Protein AF-X1BWF1-F1 (afdb_monomer_lite)

pLDDT: mean 77.94, std 10.77, range [49.5, 93.62]

Radius of gyration: 13.44 Å; chains: 1; bounding box: 38×21×34 Å

Structure (mmCIF, N/CA/C/O backbone):
data_AF-X1BWF1-F1
#
_entry.id   AF-X1BWF1-F1
#
loop_
_atom_site.group_PDB
_atom_site.id
_atom_site.type_symbol
_atom_site.label_atom_id
_atom_site.label_alt_id
_atom_site.label_comp_id
_atom_site.label_asym_id
_atom_site.label_entity_id
_atom_site.label_seq_id
_atom_site.pdbx_PDB_ins_code
_atom_site.Cartn_x
_atom_site.Cartn_y
_atom_site.Cartn_z
_atom_site.occupancy
_atom_site.B_iso_or_equiv
_atom_site.auth_seq_id
_atom_site.auth_comp_id
_atom_site.auth_asym_id
_atom_site.auth_atom_id
_atom_site.pdbx_PDB_model_num
ATOM 1 N N . ASP A 1 1 ? -9.035 3.650 15.582 1.00 63.12 1 ASP A N 1
ATOM 2 C CA . ASP A 1 1 ? -8.959 5.000 14.991 1.00 63.12 1 ASP A CA 1
ATOM 3 C C . ASP A 1 1 ? -7.590 5.301 14.422 1.00 63.12 1 ASP A C 1
ATOM 5 O O . ASP A 1 1 ? -7.476 5.242 13.208 1.00 63.12 1 ASP A O 1
ATOM 9 N N . LYS A 1 2 ? -6.529 5.372 15.235 1.00 66.12 2 LYS A N 1
ATOM 10 C CA . LYS A 1 2 ? -5.144 5.629 14.778 1.00 66.12 2 LYS A CA 1
ATOM 11 C C . LYS A 1 2 ? -4.672 4.845 13.533 1.00 66.12 2 LYS A C 1
ATOM 13 O O . LYS A 1 2 ? -4.086 5.429 12.631 1.00 66.12 2 LYS A O 1
ATOM 18 N N . GLN A 1 3 ? -4.930 3.533 13.449 1.00 64.19 3 GLN A N 1
ATOM 19 C CA . GLN A 1 3 ? -4.507 2.731 12.285 1.00 64.19 3 GLN A CA 1
ATOM 20 C C . GLN A 1 3 ? -5.254 3.084 10.990 1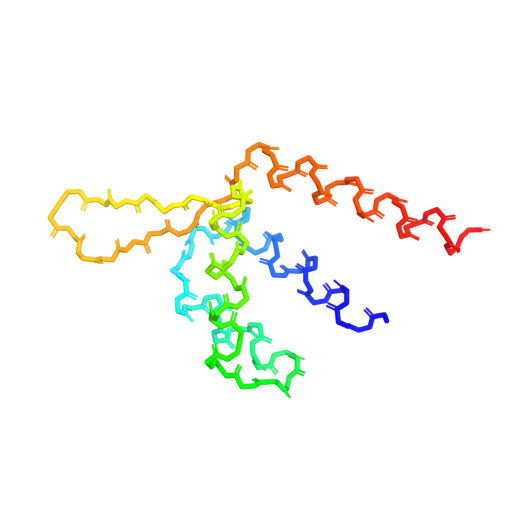.00 64.19 3 GLN A C 1
ATOM 22 O O . GLN A 1 3 ? -4.686 2.987 9.906 1.00 64.19 3 GLN A O 1
ATOM 27 N N . LYS A 1 4 ? -6.524 3.489 11.105 1.00 67.12 4 LYS A N 1
ATOM 28 C CA . LYS A 1 4 ? -7.332 3.907 9.958 1.00 67.12 4 LYS A CA 1
ATOM 29 C C . LYS A 1 4 ? -6.820 5.246 9.447 1.00 67.12 4 LYS A C 1
ATOM 31 O O . LYS A 1 4 ? -6.533 5.347 8.264 1.00 67.12 4 LYS A O 1
ATOM 36 N N . ASP A 1 5 ? -6.609 6.216 10.334 1.00 66.56 5 ASP A N 1
ATOM 37 C CA . ASP A 1 5 ? -6.118 7.550 9.962 1.00 66.56 5 ASP A CA 1
ATOM 38 C C . ASP A 1 5 ? -4.782 7.483 9.213 1.00 66.56 5 ASP A C 1
ATOM 40 O O . ASP A 1 5 ? -4.633 8.081 8.150 1.00 66.56 5 ASP A O 1
ATOM 44 N N . ILE A 1 6 ? -3.852 6.650 9.687 1.00 66.12 6 ILE A N 1
ATOM 45 C CA . ILE A 1 6 ? -2.553 6.451 9.032 1.00 66.12 6 ILE A CA 1
ATOM 46 C C . ILE A 1 6 ? -2.689 5.747 7.671 1.00 66.12 6 ILE A C 1
ATOM 48 O O . ILE A 1 6 ? -1.975 6.086 6.727 1.00 66.12 6 ILE A O 1
ATOM 52 N N . PHE A 1 7 ? -3.633 4.811 7.519 1.00 67.62 7 PHE A N 1
ATOM 53 C CA . PHE A 1 7 ? -3.961 4.257 6.203 1.00 67.62 7 PHE A CA 1
ATOM 54 C C . PHE A 1 7 ? -4.458 5.355 5.246 1.00 67.62 7 PHE A C 1
ATOM 56 O O . PHE A 1 7 ? -3.983 5.428 4.110 1.00 67.62 7 PHE A O 1
ATOM 63 N N . PHE A 1 8 ? -5.350 6.248 5.700 1.00 66.38 8 PHE A N 1
ATOM 64 C CA . PHE A 1 8 ? -5.865 7.331 4.856 1.00 66.38 8 PHE A CA 1
ATOM 65 C C . PHE A 1 8 ? -4.788 8.364 4.491 1.00 66.38 8 PHE A C 1
ATOM 67 O O . PHE A 1 8 ? -4.766 8.855 3.359 1.00 66.38 8 PHE A O 1
ATOM 74 N N . GLU A 1 9 ? -3.882 8.685 5.414 1.00 66.19 9 GLU A N 1
ATOM 75 C CA . GLU A 1 9 ? -2.746 9.576 5.156 1.00 66.19 9 GLU A CA 1
ATOM 76 C C . GLU A 1 9 ? -1.725 8.957 4.196 1.00 66.19 9 GLU A C 1
ATOM 78 O O . GLU A 1 9 ? -1.283 9.623 3.256 1.00 66.19 9 GLU A O 1
ATOM 83 N N . GLY A 1 10 ? -1.399 7.673 4.375 1.00 62.41 10 GLY A N 1
ATOM 84 C CA . GLY A 1 10 ? -0.522 6.930 3.469 1.00 62.41 10 GLY A CA 1
ATOM 85 C C . GLY A 1 10 ? -1.086 6.844 2.049 1.00 62.41 10 GLY A C 1
ATOM 86 O O . GLY A 1 10 ? -0.338 6.949 1.076 1.00 62.41 10 GLY A O 1
ATOM 87 N N . TYR A 1 11 ? -2.409 6.736 1.918 1.00 66.81 11 TYR A N 1
ATOM 88 C CA . TYR A 1 11 ? -3.089 6.741 0.625 1.00 66.81 11 TYR A CA 1
ATOM 89 C C . TYR A 1 11 ? -3.046 8.124 -0.056 1.00 66.81 11 TYR A C 1
ATOM 91 O O . TYR A 1 11 ? -2.617 8.228 -1.205 1.00 66.81 11 TYR A O 1
ATOM 99 N N . ARG A 1 12 ? -3.360 9.218 0.663 1.00 65.38 12 ARG A N 1
ATOM 100 C CA . ARG A 1 12 ? -3.200 10.600 0.141 1.00 65.38 12 ARG A CA 1
ATOM 101 C C . ARG A 1 12 ? -1.756 10.926 -0.236 1.00 65.38 12 ARG A C 1
ATOM 103 O O . ARG A 1 12 ? -1.507 11.748 -1.119 1.00 65.38 12 ARG A O 1
ATOM 110 N N . PHE A 1 13 ? -0.785 10.318 0.444 1.00 64.31 13 PHE A N 1
ATOM 111 C CA . PHE A 1 13 ? 0.624 10.485 0.107 1.00 64.31 13 PHE A CA 1
ATOM 112 C C . PHE A 1 13 ? 0.941 9.935 -1.291 1.00 64.31 13 PHE A C 1
ATOM 114 O O . PHE A 1 13 ? 1.663 10.597 -2.033 1.00 64.31 13 PHE A O 1
ATOM 121 N N . LEU A 1 14 ? 0.372 8.788 -1.680 1.00 62.31 14 LEU A N 1
ATOM 122 C CA . LEU A 1 14 ? 0.534 8.219 -3.026 1.00 62.31 14 LEU A CA 1
ATOM 123 C C . LEU A 1 14 ? -0.125 9.073 -4.108 1.00 62.31 14 LEU A C 1
ATOM 125 O O . LEU A 1 14 ? 0.483 9.287 -5.155 1.00 62.31 14 LEU A O 1
ATOM 129 N N . GLU A 1 15 ? -1.320 9.598 -3.829 1.00 58.12 15 GLU A N 1
ATOM 130 C CA . GLU A 1 15 ? -2.048 10.498 -4.732 1.00 58.12 15 GLU A CA 1
ATOM 131 C C . GLU A 1 15 ? -1.223 11.764 -5.042 1.00 58.12 15 GLU A C 1
ATOM 133 O O . GLU A 1 15 ? -1.136 12.212 -6.184 1.00 58.12 15 GLU A O 1
ATOM 138 N N . ARG A 1 16 ? -0.543 12.322 -4.028 1.00 59.00 16 ARG A N 1
ATOM 139 C CA . ARG A 1 16 ? 0.235 13.570 -4.153 1.00 59.00 16 ARG A CA 1
ATOM 140 C C . ARG A 1 16 ? 1.686 13.370 -4.583 1.00 59.00 16 ARG A C 1
ATOM 142 O O . ARG A 1 16 ? 2.286 14.272 -5.166 1.00 59.00 16 ARG A O 1
ATOM 149 N N . ARG A 1 17 ? 2.297 12.240 -4.227 1.00 63.34 17 ARG A N 1
ATOM 150 C CA . ARG A 1 17 ? 3.724 11.964 -4.417 1.00 63.34 17 ARG A CA 1
ATOM 151 C C . ARG A 1 17 ? 3.896 10.519 -4.862 1.00 63.34 17 ARG A C 1
ATOM 153 O O . ARG A 1 17 ? 4.057 9.617 -4.045 1.00 63.34 17 ARG A O 1
ATOM 160 N N . ARG A 1 18 ? 3.936 10.330 -6.182 1.00 72.56 18 ARG A N 1
ATOM 161 C CA . ARG A 1 18 ? 4.485 9.139 -6.850 1.00 72.56 18 ARG A CA 1
ATOM 162 C C . ARG A 1 18 ? 5.693 8.602 -6.061 1.00 72.56 18 ARG A C 1
ATOM 164 O O . ARG A 1 18 ? 6.737 9.251 -6.032 1.00 72.56 18 ARG A O 1
ATOM 171 N N . THR A 1 19 ? 5.554 7.453 -5.396 1.00 81.69 19 THR A N 1
ATOM 172 C CA . THR A 1 19 ? 6.578 6.901 -4.485 1.00 81.69 19 THR A CA 1
ATOM 173 C C . THR A 1 19 ? 6.833 5.423 -4.765 1.00 81.69 19 THR A C 1
ATOM 175 O O . THR A 1 19 ? 6.062 4.781 -5.466 1.00 81.69 19 THR A O 1
ATOM 178 N N . SER A 1 20 ? 7.929 4.857 -4.261 1.00 87.19 20 SER A N 1
ATOM 179 C CA . SER A 1 20 ? 8.194 3.420 -4.384 1.00 87.19 20 SER A CA 1
ATOM 180 C C . SER A 1 20 ? 7.507 2.631 -3.268 1.00 87.19 20 SER A C 1
ATOM 182 O O . SER A 1 20 ? 7.252 3.151 -2.180 1.00 87.19 20 SER A O 1
ATOM 184 N N . LEU A 1 21 ? 7.270 1.341 -3.510 1.00 86.31 21 LEU A N 1
ATOM 185 C CA . LEU A 1 21 ? 6.678 0.432 -2.525 1.00 86.31 21 LEU A CA 1
ATOM 186 C C . LEU A 1 21 ? 7.502 0.354 -1.228 1.00 86.31 21 LEU A C 1
ATOM 188 O O . LEU A 1 21 ? 6.934 0.385 -0.140 1.00 86.31 21 LEU A O 1
ATOM 192 N N . ASN A 1 22 ? 8.836 0.305 -1.328 1.00 88.75 22 ASN A N 1
ATOM 193 C CA . ASN A 1 22 ? 9.705 0.300 -0.147 1.00 88.75 22 ASN A CA 1
ATOM 194 C C . ASN A 1 22 ? 9.591 1.617 0.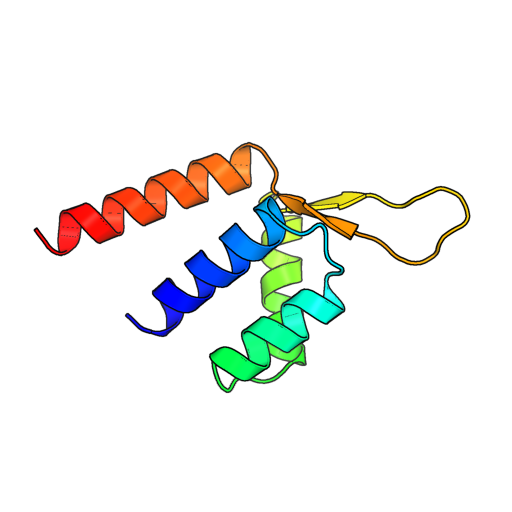629 1.00 88.75 22 ASN A C 1
ATOM 196 O O . ASN A 1 22 ? 9.452 1.594 1.846 1.00 88.75 22 ASN A O 1
ATOM 200 N N . ARG A 1 23 ? 9.589 2.763 -0.064 1.00 86.69 23 ARG A N 1
ATOM 201 C CA . ARG A 1 23 ? 9.503 4.064 0.603 1.00 86.69 23 ARG A CA 1
ATOM 202 C C . ARG A 1 23 ? 8.160 4.261 1.304 1.00 86.69 23 ARG A C 1
ATOM 204 O O . ARG A 1 23 ? 8.116 4.809 2.399 1.00 86.69 23 ARG A O 1
ATOM 211 N N . LEU A 1 24 ? 7.072 3.800 0.691 1.00 85.44 24 LEU A N 1
ATOM 212 C CA . LEU A 1 24 ? 5.760 3.798 1.331 1.00 85.44 24 LEU A CA 1
ATOM 213 C C . LEU A 1 24 ? 5.739 2.888 2.567 1.00 85.44 24 LEU A C 1
ATOM 215 O O . LEU A 1 24 ? 5.233 3.289 3.612 1.00 85.44 24 LEU A O 1
ATOM 219 N N . ALA A 1 25 ? 6.321 1.690 2.461 1.00 88.94 25 ALA A N 1
ATOM 220 C CA . ALA A 1 25 ? 6.408 0.759 3.579 1.00 88.94 25 ALA A CA 1
ATOM 221 C C . ALA A 1 25 ? 7.204 1.342 4.754 1.00 88.94 25 ALA A C 1
ATOM 223 O O . ALA A 1 25 ? 6.759 1.210 5.887 1.00 88.94 25 ALA A O 1
ATOM 224 N N . GLU A 1 26 ? 8.315 2.042 4.501 1.00 89.62 26 GLU A N 1
ATOM 225 C CA . GLU A 1 26 ? 9.076 2.758 5.537 1.00 89.62 26 GLU A CA 1
ATOM 226 C C . GLU A 1 26 ? 8.201 3.776 6.279 1.00 89.62 26 GLU A C 1
ATOM 228 O O . GLU A 1 26 ? 8.106 3.715 7.503 1.00 89.62 26 GLU A O 1
ATOM 233 N N . ILE A 1 27 ? 7.524 4.669 5.547 1.00 85.62 27 ILE A N 1
ATOM 234 C CA . ILE A 1 27 ? 6.699 5.738 6.134 1.00 85.62 27 ILE A CA 1
ATOM 235 C C . ILE A 1 27 ? 5.590 5.150 7.012 1.00 85.62 27 ILE A C 1
ATOM 237 O O . ILE A 1 27 ? 5.455 5.532 8.173 1.00 85.62 27 ILE A O 1
ATOM 241 N N . ILE A 1 28 ? 4.827 4.196 6.474 1.00 83.81 28 ILE A N 1
ATOM 242 C CA . ILE A 1 28 ? 3.692 3.602 7.188 1.00 83.81 28 ILE A CA 1
ATOM 243 C C . ILE A 1 28 ? 4.178 2.785 8.392 1.00 83.81 28 ILE A C 1
ATOM 245 O O . ILE A 1 28 ? 3.595 2.888 9.470 1.00 83.81 28 ILE A O 1
ATOM 249 N N . SER A 1 29 ? 5.262 2.016 8.238 1.00 87.25 29 SER A N 1
ATOM 250 C CA . SER A 1 29 ? 5.829 1.209 9.328 1.00 87.25 29 SER A CA 1
ATOM 251 C C . SER A 1 29 ? 6.253 2.070 10.520 1.00 87.25 29 SER A C 1
ATOM 253 O O . SER A 1 29 ? 5.939 1.730 11.658 1.00 87.25 29 SER A O 1
ATOM 255 N N . ALA A 1 30 ? 6.866 3.230 10.253 1.00 86.88 30 ALA A N 1
ATOM 256 C CA . ALA A 1 30 ? 7.291 4.177 11.277 1.00 86.88 30 ALA A CA 1
ATOM 257 C C . ALA A 1 30 ? 6.108 4.866 11.979 1.00 86.88 30 ALA A C 1
ATOM 259 O O . ALA A 1 30 ? 6.157 5.097 13.182 1.00 86.88 30 ALA A O 1
ATOM 260 N N . GLN A 1 31 ? 5.034 5.186 11.251 1.00 83.25 31 GLN A N 1
ATOM 261 C CA . GLN A 1 31 ? 3.844 5.825 11.828 1.00 83.25 31 GLN A CA 1
ATOM 262 C C . GLN A 1 31 ? 2.998 4.860 12.674 1.00 83.25 31 GLN A C 1
ATOM 264 O O . GLN A 1 31 ? 2.402 5.265 13.677 1.00 83.25 31 GLN A O 1
ATOM 269 N N . LEU A 1 32 ? 2.925 3.590 12.263 1.00 78.62 32 LEU A N 1
ATOM 270 C CA . LEU A 1 32 ? 2.126 2.556 12.925 1.00 78.62 32 LEU A CA 1
ATOM 271 C C . LEU A 1 32 ? 2.876 1.779 14.007 1.00 78.62 32 LEU A C 1
ATOM 273 O O . LEU A 1 32 ? 2.226 1.021 14.721 1.00 78.62 32 LEU A O 1
ATOM 277 N N . ASP A 1 33 ? 4.193 1.965 14.123 1.00 84.25 33 ASP A N 1
ATOM 278 C CA . ASP A 1 33 ? 5.066 1.163 14.988 1.00 84.25 33 ASP A CA 1
ATOM 279 C C . ASP A 1 33 ? 4.895 -0.349 14.732 1.00 84.25 33 ASP A C 1
ATOM 281 O O . ASP A 1 33 ? 4.677 -1.165 15.626 1.00 84.25 33 ASP A O 1
ATOM 285 N N . ILE A 1 34 ? 4.919 -0.723 13.449 1.00 86.00 34 ILE A N 1
ATOM 286 C CA . ILE A 1 34 ? 4.842 -2.115 12.986 1.00 86.00 34 ILE A CA 1
ATOM 287 C C . ILE A 1 34 ? 6.054 -2.439 12.121 1.00 86.00 34 ILE A C 1
ATOM 289 O O . ILE A 1 34 ? 6.669 -1.559 11.524 1.00 86.00 34 ILE A O 1
ATOM 293 N N . SER A 1 35 ? 6.380 -3.724 11.982 1.00 93.62 35 SER A N 1
ATOM 294 C CA . SER A 1 35 ? 7.541 -4.113 11.179 1.00 93.62 35 SER A CA 1
ATOM 295 C C . SER A 1 35 ? 7.417 -3.677 9.709 1.00 93.62 35 SER A C 1
ATOM 297 O O . SER A 1 35 ? 6.354 -3.775 9.077 1.00 93.62 35 SER A O 1
ATOM 299 N N . PHE A 1 36 ? 8.546 -3.255 9.142 1.00 91.50 36 PHE A N 1
ATOM 300 C CA . PHE A 1 36 ? 8.672 -2.916 7.726 1.00 91.50 36 PHE A CA 1
ATOM 301 C C . PHE A 1 36 ? 8.218 -4.062 6.809 1.00 91.50 36 PHE A C 1
ATOM 303 O O . PHE A 1 36 ? 7.492 -3.827 5.845 1.00 91.50 36 PHE A O 1
ATOM 310 N N . SER A 1 37 ? 8.596 -5.308 7.118 1.00 92.62 37 SER A N 1
ATOM 311 C CA . SER A 1 37 ? 8.239 -6.494 6.326 1.00 92.62 37 SER A CA 1
ATOM 312 C C . SER A 1 37 ? 6.727 -6.720 6.270 1.00 92.62 37 SER A C 1
ATOM 314 O O . SER A 1 37 ? 6.182 -6.892 5.178 1.00 92.62 37 SER A O 1
ATOM 316 N N . THR A 1 38 ? 6.036 -6.638 7.410 1.00 90.38 38 THR A N 1
ATOM 317 C CA . THR A 1 38 ? 4.568 -6.732 7.475 1.00 90.38 38 THR A CA 1
ATOM 318 C C . THR A 1 38 ? 3.906 -5.611 6.683 1.00 90.38 38 THR A C 1
ATOM 320 O O . THR A 1 38 ? 2.987 -5.853 5.902 1.00 90.38 38 THR A O 1
ATOM 323 N N . THR A 1 39 ? 4.406 -4.383 6.822 1.00 90.19 39 THR A N 1
ATOM 324 C CA . THR A 1 39 ? 3.872 -3.225 6.092 1.00 90.19 39 THR A CA 1
ATOM 325 C C . THR A 1 39 ? 4.020 -3.403 4.585 1.00 90.19 39 THR A C 1
ATOM 327 O O . THR A 1 39 ? 3.065 -3.233 3.826 1.00 90.19 39 THR A O 1
ATOM 330 N N . LYS A 1 40 ? 5.208 -3.823 4.148 1.00 91.44 40 LYS A N 1
ATOM 331 C CA . LYS A 1 40 ? 5.522 -4.106 2.751 1.00 91.44 40 LYS A CA 1
ATOM 332 C C . LYS A 1 40 ? 4.612 -5.191 2.174 1.00 91.44 40 LYS A C 1
ATOM 334 O O . LYS A 1 40 ? 4.110 -5.046 1.058 1.00 91.44 40 LYS A O 1
ATOM 339 N N . TRP A 1 41 ? 4.387 -6.263 2.927 1.00 92.62 41 TRP A N 1
ATOM 340 C CA . TRP A 1 41 ? 3.504 -7.353 2.523 1.00 92.62 41 TRP A CA 1
ATOM 341 C C . TRP A 1 41 ? 2.047 -6.893 2.388 1.00 92.62 41 TRP A C 1
ATOM 343 O O . TRP A 1 41 ? 1.407 -7.201 1.386 1.00 92.62 41 TRP A O 1
ATOM 353 N N . ASN A 1 42 ? 1.550 -6.073 3.318 1.00 88.50 42 ASN A N 1
ATOM 354 C CA . ASN A 1 42 ? 0.204 -5.498 3.232 1.00 88.50 42 ASN A CA 1
ATOM 355 C C . ASN A 1 42 ? 0.033 -4.594 2.002 1.00 88.50 42 ASN A C 1
ATOM 357 O O . ASN A 1 42 ? -0.944 -4.734 1.270 1.00 88.50 42 ASN A O 1
ATOM 361 N N . ILE A 1 43 ? 0.999 -3.714 1.722 1.00 87.19 43 ILE A N 1
ATOM 362 C CA . ILE A 1 43 ? 0.974 -2.863 0.519 1.00 87.19 43 ILE A CA 1
ATOM 363 C C . ILE A 1 43 ? 0.990 -3.720 -0.754 1.00 87.19 43 ILE A C 1
ATOM 365 O O . ILE A 1 43 ? 0.261 -3.4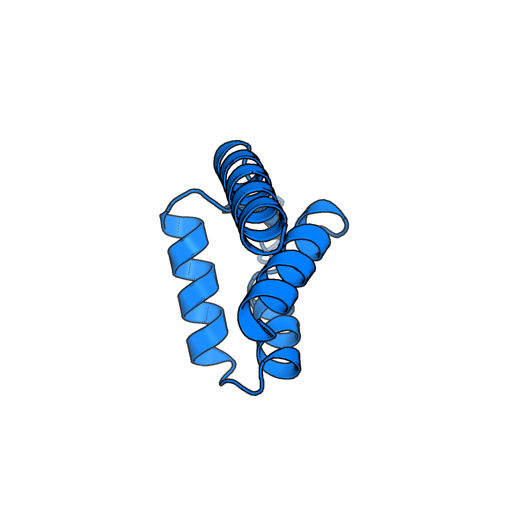36 -1.701 1.00 87.19 43 ILE A O 1
ATOM 369 N N . THR A 1 44 ? 1.790 -4.790 -0.768 1.00 90.00 44 THR A N 1
ATOM 370 C CA . THR A 1 44 ? 1.855 -5.726 -1.900 1.00 90.00 44 THR A CA 1
ATOM 371 C C . THR A 1 44 ? 0.504 -6.401 -2.127 1.00 90.00 44 THR A C 1
ATOM 373 O O . THR A 1 44 ? 0.026 -6.428 -3.253 1.00 90.00 44 THR A O 1
ATOM 376 N N . LYS A 1 45 ? -0.166 -6.850 -1.060 1.00 90.31 45 LYS A N 1
ATOM 377 C CA . LYS A 1 45 ? -1.524 -7.397 -1.159 1.00 90.31 45 LYS A CA 1
ATOM 378 C C . LYS A 1 45 ? -2.529 -6.397 -1.715 1.00 90.31 45 LYS A C 1
ATOM 380 O O . LYS A 1 45 ? -3.340 -6.768 -2.551 1.00 90.31 45 LYS A O 1
ATOM 385 N N . LEU A 1 46 ? -2.484 -5.142 -1.274 1.00 85.56 46 LEU A N 1
ATOM 386 C CA . LEU A 1 46 ? -3.377 -4.101 -1.793 1.00 85.56 46 LEU A CA 1
ATOM 387 C C . LEU A 1 46 ? -3.137 -3.845 -3.285 1.00 85.56 46 LEU A C 1
ATOM 389 O O . LEU A 1 46 ? -4.093 -3.701 -4.042 1.00 85.56 46 LEU A O 1
ATOM 393 N N . ARG A 1 47 ? -1.875 -3.859 -3.726 1.00 87.75 47 ARG A N 1
ATOM 394 C CA . ARG A 1 47 ? -1.527 -3.814 -5.152 1.00 87.75 47 ARG A CA 1
ATOM 395 C C . ARG A 1 47 ? -2.109 -5.010 -5.907 1.00 87.75 47 ARG A C 1
ATOM 397 O O . ARG A 1 47 ? -2.731 -4.820 -6.942 1.00 87.75 47 ARG A O 1
ATOM 404 N N . ASP A 1 48 ? -1.953 -6.222 -5.380 1.00 87.50 48 ASP A N 1
ATOM 405 C CA . ASP A 1 48 ? -2.455 -7.443 -6.029 1.00 87.50 48 ASP A CA 1
ATOM 406 C C . ASP A 1 48 ? -3.997 -7.491 -6.073 1.00 87.50 48 ASP A C 1
ATOM 408 O O . ASP A 1 48 ? -4.576 -8.113 -6.959 1.00 87.50 48 ASP A O 1
ATOM 412 N N . LEU A 1 49 ? -4.667 -6.781 -5.159 1.00 86.31 49 LEU A N 1
ATOM 413 C CA . LEU A 1 49 ? -6.116 -6.540 -5.165 1.00 86.31 49 LEU A CA 1
ATOM 414 C C . LEU A 1 49 ? -6.543 -5.375 -6.078 1.00 86.31 49 LEU A C 1
ATOM 416 O O . LEU A 1 49 ? -7.722 -5.032 -6.117 1.00 86.31 49 LEU A O 1
ATOM 420 N N . GLY A 1 50 ? -5.607 -4.746 -6.790 1.00 85.50 50 GLY A N 1
ATOM 421 C CA . GLY A 1 50 ? -5.888 -3.681 -7.748 1.00 85.50 50 GLY A CA 1
ATOM 422 C C . GLY A 1 50 ? -6.080 -2.293 -7.139 1.00 85.50 50 GLY A C 1
ATOM 423 O O . GLY A 1 50 ? -6.525 -1.400 -7.849 1.00 85.50 50 GLY A O 1
ATOM 424 N N . PHE A 1 51 ? -5.741 -2.064 -5.864 1.00 83.44 51 PHE A N 1
ATOM 425 C CA . PHE A 1 51 ? -5.761 -0.710 -5.277 1.00 83.44 51 PHE A CA 1
ATOM 426 C C . PHE A 1 51 ? -4.625 0.164 -5.806 1.00 83.44 51 PHE A C 1
ATOM 428 O O . PHE A 1 51 ? -4.751 1.385 -5.882 1.00 83.44 51 PHE A O 1
ATOM 435 N N . PHE A 1 52 ? -3.506 -0.471 -6.146 1.00 85.88 52 PHE A N 1
ATOM 436 C CA . PHE A 1 52 ? -2.315 0.198 -6.632 1.00 85.88 52 PHE A CA 1
ATOM 437 C C . PHE A 1 52 ? -1.778 -0.493 -7.873 1.00 85.88 52 PHE A C 1
ATOM 439 O O . PHE A 1 52 ? -1.850 -1.713 -7.996 1.00 85.88 52 PHE A O 1
ATOM 446 N N . GLU A 1 53 ? -1.128 0.284 -8.723 1.00 87.00 53 GLU A N 1
ATOM 447 C CA . GLU A 1 53 ? -0.357 -0.206 -9.856 1.00 87.00 53 GLU A CA 1
ATOM 448 C C . GLU A 1 53 ? 1.100 0.223 -9.731 1.00 87.00 53 GLU A C 1
ATOM 450 O O . GLU A 1 53 ? 1.434 1.219 -9.086 1.00 87.00 53 GLU A O 1
ATOM 455 N N . THR A 1 54 ? 1.994 -0.547 -10.349 1.00 86.62 54 THR A N 1
ATOM 456 C CA . THR A 1 54 ? 3.406 -0.184 -10.452 1.00 86.62 54 THR A CA 1
ATOM 457 C C . THR A 1 54 ? 3.744 0.203 -11.878 1.00 86.62 54 THR A C 1
ATOM 459 O O . THR A 1 54 ? 3.726 -0.643 -12.768 1.00 86.62 54 THR A O 1
ATOM 462 N N . ILE A 1 55 ? 4.135 1.456 -12.075 1.00 85.12 55 ILE A N 1
ATOM 463 C CA . ILE A 1 55 ? 4.673 1.950 -13.340 1.00 85.12 55 ILE A CA 1
ATOM 464 C C . ILE A 1 55 ? 6.204 1.949 -13.279 1.00 85.12 55 ILE A C 1
ATOM 466 O O . ILE A 1 55 ? 6.817 2.482 -12.350 1.00 85.12 55 ILE A O 1
ATOM 470 N N . GLY A 1 56 ? 6.830 1.304 -14.263 1.00 78.94 56 GLY A N 1
ATOM 471 C CA . GLY A 1 56 ? 8.278 1.313 -14.462 1.00 78.94 56 GLY A CA 1
ATOM 472 C C . GLY A 1 56 ? 8.650 2.227 -15.624 1.00 78.94 56 GLY A C 1
ATOM 473 O O . GLY A 1 56 ? 7.979 2.233 -16.653 1.00 78.94 56 GLY A O 1
ATOM 474 N N . THR A 1 57 ? 9.728 2.997 -15.485 1.00 66.12 57 THR A N 1
ATOM 475 C CA . THR A 1 57 ? 10.325 3.707 -16.626 1.00 66.12 57 THR A CA 1
ATOM 476 C C . THR A 1 57 ? 11.293 2.761 -17.331 1.00 66.12 57 THR A C 1
ATOM 478 O O . THR A 1 57 ? 12.110 2.114 -16.678 1.00 66.12 57 THR A O 1
ATOM 481 N N . ARG A 1 58 ? 11.212 2.651 -18.661 1.00 56.44 58 ARG A N 1
ATOM 482 C CA . ARG A 1 58 ? 12.080 1.757 -19.447 1.00 56.44 58 ARG A CA 1
ATOM 483 C C . ARG A 1 58 ? 13.557 2.087 -19.166 1.00 56.44 58 ARG A C 1
ATOM 485 O O . ARG A 1 58 ? 13.958 3.236 -19.313 1.00 56.44 58 ARG A O 1
ATOM 492 N N . GLY A 1 59 ? 14.341 1.096 -18.731 1.00 62.22 59 GLY A N 1
ATOM 493 C CA . GLY A 1 59 ? 15.751 1.269 -18.340 1.00 62.22 59 GLY A CA 1
ATOM 494 C C . GLY A 1 59 ? 15.995 1.616 -16.863 1.00 62.22 59 GLY A C 1
ATOM 495 O O . GLY A 1 59 ? 17.147 1.699 -16.451 1.00 62.22 59 GLY A O 1
ATOM 496 N N . ASN A 1 60 ? 14.944 1.772 -16.050 1.00 62.78 60 ASN A N 1
ATOM 497 C CA . ASN A 1 60 ? 15.048 2.020 -14.613 1.00 62.7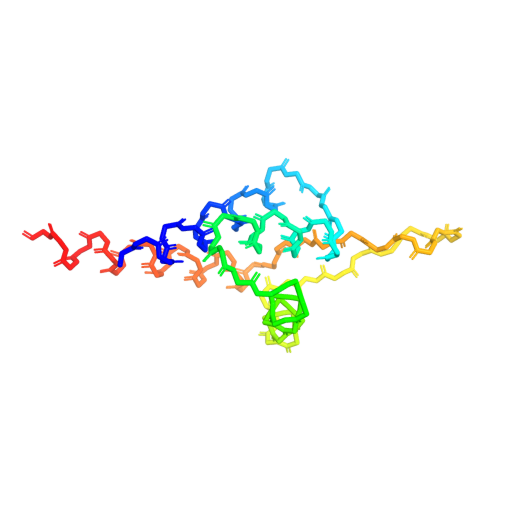8 60 ASN A CA 1
ATOM 498 C C . ASN A 1 60 ? 14.472 0.836 -13.821 1.00 62.78 60 ASN A C 1
ATOM 500 O O . ASN A 1 60 ? 13.334 0.427 -14.034 1.00 62.78 60 ASN A O 1
ATOM 504 N N . THR A 1 61 ? 15.245 0.294 -12.878 1.00 66.19 61 THR A N 1
ATOM 505 C CA . THR A 1 61 ? 14.789 -0.782 -11.977 1.00 66.19 61 THR A CA 1
ATOM 506 C C . THR A 1 61 ? 13.852 -0.271 -10.882 1.00 66.19 61 THR A C 1
ATOM 508 O O . THR A 1 61 ? 13.213 -1.064 -10.189 1.00 66.19 61 THR A O 1
ATOM 511 N N . LYS A 1 62 ? 13.748 1.053 -10.708 1.00 69.44 62 LYS A N 1
ATOM 512 C CA . LYS A 1 62 ? 12.837 1.664 -9.741 1.00 69.44 62 LYS A CA 1
ATOM 513 C C . LYS A 1 62 ? 11.420 1.703 -10.304 1.00 69.44 62 LYS A C 1
ATOM 515 O O . LYS A 1 62 ? 11.145 2.398 -11.279 1.00 69.44 62 LYS A O 1
ATOM 520 N N . THR A 1 63 ? 10.517 0.994 -9.638 1.00 79.38 63 THR A N 1
ATOM 521 C CA . THR A 1 63 ? 9.078 1.075 -9.884 1.00 79.38 63 THR A CA 1
ATOM 522 C C . THR A 1 63 ? 8.439 2.119 -8.976 1.00 79.38 63 THR A C 1
ATOM 524 O O . THR A 1 63 ? 8.787 2.270 -7.799 1.00 79.38 63 THR A O 1
ATOM 527 N N . THR A 1 64 ? 7.497 2.861 -9.540 1.00 85.25 64 THR A N 1
ATOM 528 C CA . THR A 1 64 ? 6.670 3.822 -8.818 1.00 85.25 64 THR A CA 1
ATOM 529 C C . THR A 1 64 ? 5.292 3.219 -8.615 1.00 85.25 64 THR A C 1
ATOM 531 O O . THR A 1 64 ? 4.690 2.723 -9.561 1.00 85.25 64 THR A O 1
ATOM 534 N N . LEU A 1 65 ? 4.810 3.260 -7.379 1.00 86.00 65 LEU A N 1
ATOM 535 C CA . LEU A 1 65 ? 3.458 2.900 -7.000 1.00 86.00 65 LEU A CA 1
ATOM 536 C C . LEU A 1 65 ? 2.532 4.098 -7.255 1.00 86.00 65 LEU A C 1
ATOM 538 O O . LEU A 1 65 ? 2.843 5.221 -6.847 1.00 86.00 65 LEU A O 1
ATOM 542 N N . ILE A 1 66 ? 1.416 3.850 -7.929 1.00 83.88 66 ILE A N 1
ATOM 543 C CA . ILE A 1 66 ? 0.338 4.811 -8.180 1.00 83.88 66 ILE A CA 1
ATOM 544 C C . ILE A 1 66 ? -0.987 4.213 -7.708 1.00 83.88 66 ILE A C 1
ATOM 546 O O . ILE A 1 66 ? -1.135 2.989 -7.700 1.00 83.88 66 ILE A O 1
ATOM 550 N N . SER A 1 67 ? -1.935 5.053 -7.298 1.00 82.19 67 SER A N 1
ATOM 551 C CA . SER A 1 67 ? -3.306 4.603 -7.063 1.00 82.19 67 SER A CA 1
ATOM 552 C C . SER A 1 67 ? -4.014 4.284 -8.376 1.00 82.19 67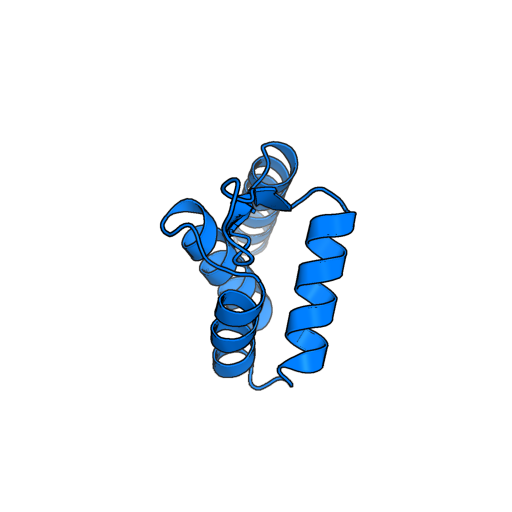 SER A C 1
ATOM 554 O O . SER A 1 67 ? -3.702 4.851 -9.424 1.00 82.19 67 SER A O 1
ATOM 556 N N . THR A 1 68 ? -4.958 3.350 -8.313 1.00 84.81 68 THR A N 1
ATOM 557 C CA . THR A 1 68 ? -5.887 3.067 -9.410 1.00 84.81 68 THR A CA 1
ATOM 558 C C . THR A 1 68 ? -7.225 3.749 -9.149 1.00 84.81 68 THR A C 1
ATOM 560 O O . THR A 1 68 ? -7.566 4.058 -8.007 1.00 84.81 68 THR A O 1
ATOM 563 N N . THR A 1 69 ? -8.057 3.879 -10.184 1.00 83.06 69 THR A N 1
ATOM 564 C CA . THR A 1 69 ? -9.443 4.357 -10.032 1.00 83.06 69 THR A CA 1
ATOM 565 C C . THR A 1 69 ? -10.246 3.513 -9.034 1.00 83.06 69 THR A C 1
ATOM 567 O O . THR A 1 69 ? -11.070 4.046 -8.290 1.00 83.06 69 THR A O 1
ATOM 570 N N . ILE A 1 70 ? -9.999 2.198 -8.986 1.00 82.31 70 ILE A N 1
ATOM 571 C CA . ILE A 1 70 ? -10.644 1.287 -8.029 1.00 82.31 70 ILE A CA 1
ATOM 572 C C . ILE A 1 70 ? -10.175 1.603 -6.609 1.00 82.31 70 ILE A C 1
ATOM 574 O O . ILE A 1 70 ? -11.005 1.747 -5.709 1.00 82.31 70 ILE A O 1
ATOM 578 N N . GLY A 1 71 ? -8.861 1.751 -6.418 1.00 83.31 71 GLY A N 1
ATOM 579 C CA . GLY A 1 71 ? -8.285 2.157 -5.143 1.00 83.31 71 GLY A CA 1
ATOM 580 C C . GLY A 1 71 ? -8.880 3.475 -4.656 1.00 83.31 71 GLY A C 1
ATOM 581 O O . GLY A 1 71 ? -9.309 3.555 -3.505 1.00 83.31 71 GLY A O 1
ATOM 582 N N . ASP A 1 72 ? -8.970 4.474 -5.539 1.00 82.25 72 ASP A N 1
ATOM 583 C CA . ASP A 1 72 ? -9.438 5.819 -5.193 1.00 82.25 72 ASP A CA 1
ATOM 584 C C . ASP A 1 72 ? -10.918 5.793 -4.799 1.00 82.25 72 ASP A C 1
ATOM 586 O O . ASP A 1 72 ? -11.319 6.376 -3.792 1.00 82.25 72 ASP A O 1
ATOM 590 N N . THR A 1 73 ? -11.729 5.027 -5.533 1.00 82.81 73 THR A N 1
ATOM 591 C CA . THR A 1 73 ? -13.160 4.859 -5.240 1.00 82.81 73 THR A CA 1
ATOM 592 C C . THR A 1 73 ? -13.384 4.180 -3.887 1.00 82.81 73 THR A C 1
ATOM 594 O O . THR A 1 73 ? -14.225 4.614 -3.090 1.00 82.81 73 THR A O 1
ATOM 597 N N . LEU A 1 74 ? -12.625 3.120 -3.596 1.00 79.19 74 LEU A N 1
ATOM 598 C CA . LEU A 1 74 ? -12.718 2.401 -2.324 1.00 79.19 74 LEU A CA 1
ATOM 599 C C . LEU A 1 74 ? -12.217 3.257 -1.161 1.00 79.19 74 LEU A C 1
ATOM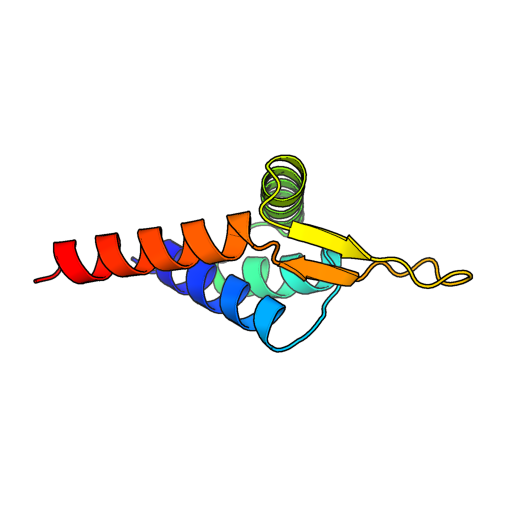 601 O O . LEU A 1 74 ? -12.851 3.276 -0.105 1.00 79.19 74 LEU A O 1
ATOM 605 N N . TYR A 1 75 ? -11.139 4.014 -1.369 1.00 79.06 75 TYR A N 1
ATOM 606 C CA . TYR A 1 75 ? -10.656 5.011 -0.421 1.00 79.06 75 TYR A CA 1
ATOM 607 C C . TYR A 1 75 ? -11.757 6.020 -0.073 1.00 79.06 75 TYR A C 1
ATOM 609 O O . TYR A 1 75 ? -12.094 6.173 1.103 1.00 79.06 75 TYR A O 1
ATOM 617 N N . SER A 1 76 ? -12.375 6.655 -1.076 1.00 78.12 76 SER A N 1
ATOM 618 C CA . SER A 1 76 ? -13.437 7.642 -0.850 1.00 78.12 76 SER A CA 1
ATOM 619 C C . SER A 1 76 ? -14.648 7.036 -0.140 1.00 78.12 76 SER A C 1
ATOM 621 O O . SER A 1 76 ? -15.207 7.653 0.767 1.00 78.12 76 SER A O 1
ATOM 623 N N . THR A 1 77 ? -15.024 5.806 -0.499 1.00 81.75 77 THR A N 1
ATOM 624 C CA . THR A 1 77 ? -16.147 5.093 0.130 1.00 81.75 77 THR A CA 1
ATOM 625 C C . THR A 1 77 ? -15.871 4.811 1.607 1.00 81.75 77 THR A C 1
ATOM 627 O O . THR A 1 77 ? -16.719 5.073 2.463 1.00 81.75 77 THR A O 1
ATOM 630 N N . LEU A 1 78 ? -14.675 4.315 1.935 1.00 76.88 78 LEU A N 1
ATOM 631 C CA . LEU A 1 78 ? -14.282 4.028 3.315 1.00 76.88 78 LEU A CA 1
ATOM 632 C C . LEU A 1 78 ? -14.168 5.309 4.151 1.00 76.88 78 LEU A C 1
ATOM 634 O O . LEU A 1 78 ? -14.598 5.322 5.306 1.00 76.88 78 LEU A O 1
ATOM 638 N N . GLU A 1 79 ? -13.645 6.395 3.575 1.00 74.62 79 GLU A N 1
ATOM 639 C CA . GLU A 1 79 ? -13.570 7.695 4.248 1.00 74.62 79 GLU A CA 1
ATOM 640 C C . GLU A 1 79 ? -14.976 8.207 4.610 1.00 74.62 79 GLU A C 1
ATOM 642 O O . GLU A 1 79 ? -15.208 8.668 5.731 1.00 74.62 79 GLU A O 1
ATOM 647 N N . GLN A 1 80 ? -15.941 8.079 3.692 1.00 77.62 80 GLN A N 1
ATOM 648 C CA . GLN A 1 80 ? -17.335 8.460 3.931 1.00 77.62 80 GLN A CA 1
ATOM 649 C C . GLN A 1 80 ? -18.010 7.588 4.996 1.00 77.62 80 GLN A C 1
ATOM 651 O O . GLN A 1 80 ? -18.677 8.121 5.883 1.00 77.62 80 GLN A O 1
ATOM 656 N N . GLN A 1 81 ? -17.822 6.265 4.954 1.00 74.12 81 GLN A N 1
ATOM 657 C CA . GLN A 1 81 ? -18.388 5.355 5.957 1.00 74.12 81 GLN A CA 1
ATOM 658 C C . GLN A 1 81 ? -17.876 5.661 7.365 1.00 74.12 81 GLN A C 1
ATOM 660 O O . GLN A 1 81 ? -18.645 5.625 8.325 1.00 74.12 81 GLN A O 1
ATOM 665 N N . ILE A 1 82 ? -16.589 5.988 7.492 1.00 70.12 82 ILE A N 1
ATOM 666 C CA . ILE A 1 82 ? -16.002 6.399 8.767 1.00 70.12 82 ILE A CA 1
ATOM 667 C C . ILE A 1 82 ? -16.637 7.709 9.222 1.00 70.12 82 ILE A C 1
ATOM 669 O O . ILE A 1 82 ? -17.198 7.736 10.311 1.00 70.12 82 ILE A O 1
ATOM 673 N N . LYS A 1 83 ? -16.657 8.756 8.386 1.00 73.12 83 LYS A N 1
ATOM 674 C CA . LYS A 1 83 ? -17.282 10.048 8.735 1.00 73.12 83 LYS A CA 1
ATOM 675 C C . LYS A 1 83 ? -18.744 9.907 9.172 1.00 73.12 83 LYS A C 1
ATOM 677 O O . LYS A 1 83 ? -19.153 10.568 10.118 1.00 73.12 83 LYS A O 1
ATOM 682 N N . ASN A 1 84 ? -19.509 9.029 8.525 1.00 71.00 84 ASN A N 1
ATOM 683 C CA . ASN A 1 84 ? -20.916 8.796 8.856 1.00 71.00 84 ASN A CA 1
ATOM 684 C C . ASN A 1 84 ? -21.122 8.008 10.157 1.00 71.00 84 ASN A C 1
ATOM 686 O O . ASN A 1 84 ? -22.177 8.131 10.762 1.00 71.00 84 ASN A O 1
ATOM 690 N N . LYS A 1 85 ? -20.144 7.205 10.598 1.00 64.81 85 LYS A N 1
ATOM 691 C CA . LYS A 1 85 ? -20.241 6.423 11.842 1.00 64.81 85 LYS A CA 1
ATOM 692 C C . LYS A 1 85 ? -19.981 7.257 13.105 1.00 64.81 85 LYS A C 1
ATOM 694 O O . LYS A 1 85 ? -20.411 6.859 14.182 1.00 64.81 85 LYS A O 1
ATOM 699 N N . TYR A 1 86 ? -19.270 8.378 12.980 1.00 56.72 86 TYR A N 1
ATOM 700 C CA . TYR A 1 86 ? -18.978 9.313 14.081 1.00 56.72 86 TYR A CA 1
ATOM 701 C C . TYR A 1 86 ? -19.901 10.544 14.079 1.00 56.72 86 TYR A C 1
ATOM 703 O O . TYR A 1 86 ? -19.562 11.567 14.675 1.00 56.72 86 TYR A O 1
ATOM 711 N N . ARG A 1 87 ? -21.038 10.454 13.385 1.00 49.50 87 ARG A N 1
ATOM 712 C CA . ARG A 1 87 ? -22.094 11.466 13.331 1.00 49.50 87 ARG A CA 1
ATOM 713 C C . ARG A 1 87 ? -23.314 10.963 14.087 1.00 49.50 87 ARG A C 1
ATOM 715 O O . ARG A 1 87 ? -23.962 11.811 14.730 1.00 49.50 87 ARG A O 1
#

Secondary structure (DSSP, 8-state):
-HHHHHHHHHHHHHHHS-B-HHHHHHHHHHHHT--HHHHHHHHHHHHHTTSEEEEE-TT--PEEEEE-HHHHHHHHHHHHHHHHHT-

Sequence (87 aa):
DKQKDIFFEGYRFLERRRTSLNRLAEIISAQLDISFSTTKWNITKLRDLGFFETIGTRGNTKTTLISTTIGDTLYSTLEQQIKNKYR

Organism: NCBI:txid412755

Foldseek 3Di:
DQLVVLVLVLQVCQVVDFAALQVSLVSSCVSVVHDSVVSSVVVVVCVVVQQWDWDDDVPDPTTTIHGDPVNVVVSVVVVVVVVVVVD